Protein AF-A0AA95KTN7-F1 (afdb_monomer)

Sequence (158 aa):
MVSLTRTFHPIGFGAFYTECHKTIDKEINIVYDCGTITKDVNLKNYIENLYAKDSTIDILFISHFHADHINGIPYLKERCKIKKVIIPYIPEIDRLLFVYINKLNDFSQLIINTEEYFGKETEVIRIKPEQEDELNNSFQSDSVNHEKKYQYSKWYPY

Secondary structure (DSSP, 8-state):
--EEEEEE---SSEEEEEEEEE-SS-EEEEEEEEEE--TT--HHHHHHHHS-TTEEESEEE-----HHHHTTHHHHHHHEEE-EEEEE---HHHHHHHHHHTT-GGGHHHHH-HHHHH-TTSEEEEEPPPP--GGG--S-------------------

Solvent-accessible surface area (backbone atoms only — not comparable to full-atom values): 9504 Å² total; per-residue (Å²): 111,76,49,78,49,77,46,80,56,95,53,67,58,50,36,37,33,40,34,39,42,36,45,84,91,48,75,46,34,36,35,40,34,32,19,44,70,37,80,92,61,59,57,59,62,51,49,58,73,74,39,60,83,68,34,72,31,51,33,38,38,40,84,59,87,52,60,27,26,44,68,33,46,68,50,48,58,75,37,29,45,57,42,24,38,38,34,65,54,65,60,76,89,47,27,63,57,50,28,60,78,70,67,34,69,96,47,35,52,57,63,63,40,42,57,70,60,73,29,91,80,31,47,76,46,67,46,69,79,80,78,78,76,84,76,82,78,80,80,88,82,89,87,86,81,92,80,94,74,94,72,82,79,81,83,76,82,131

Structure (mmCIF, N/CA/C/O backbone):
data_AF-A0AA95KTN7-F1
#
_entry.id   AF-A0AA95KTN7-F1
#
loop_
_atom_site.group_PDB
_atom_site.id
_atom_site.type_symbol
_atom_site.label_atom_id
_atom_site.label_alt_id
_atom_site.label_comp_id
_atom_site.label_asym_id
_atom_site.label_entity_id
_atom_site.label_seq_id
_atom_site.pdbx_PDB_ins_code
_atom_site.Cartn_x
_atom_site.Cartn_y
_atom_site.Cartn_z
_atom_site.occupancy
_atom_site.B_iso_or_equiv
_atom_site.auth_seq_id
_atom_site.auth_comp_id
_atom_site.auth_asym_id
_atom_site.auth_atom_id
_atom_site.pdbx_PDB_model_num
ATOM 1 N N . MET A 1 1 ? -24.024 -4.804 15.990 1.00 76.38 1 MET A N 1
ATOM 2 C CA . MET A 1 1 ? -24.194 -5.123 14.556 1.00 76.38 1 MET A CA 1
ATOM 3 C C . MET A 1 1 ? -22.822 -5.442 13.993 1.00 76.38 1 MET A C 1
ATOM 5 O O . MET A 1 1 ? -21.873 -4.774 14.383 1.00 76.38 1 MET A O 1
ATOM 9 N N . VAL A 1 2 ? -22.712 -6.474 13.161 1.00 93.19 2 VAL A N 1
ATOM 10 C CA . VAL A 1 2 ? -21.474 -6.820 12.450 1.00 93.19 2 VAL A CA 1
ATOM 11 C C . VAL A 1 2 ? -21.702 -6.507 10.978 1.00 93.19 2 VAL A C 1
ATOM 13 O O . VAL A 1 2 ? -22.756 -6.854 10.450 1.00 93.19 2 VAL A O 1
ATOM 16 N N . SER A 1 3 ? -20.756 -5.833 10.334 1.00 96.38 3 SER A N 1
ATOM 17 C CA . SER A 1 3 ? -20.829 -5.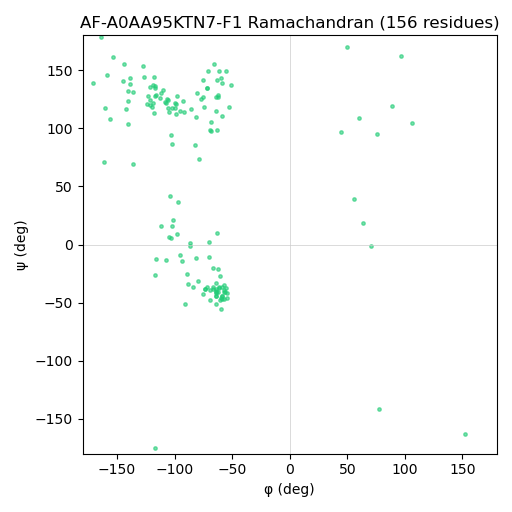507 8.912 1.00 96.38 3 SER A CA 1
ATOM 18 C C . SER A 1 3 ? -19.480 -5.699 8.238 1.00 96.38 3 SER A C 1
ATOM 20 O O . SER A 1 3 ? -18.438 -5.380 8.811 1.00 96.38 3 SER A O 1
ATOM 22 N N . LEU A 1 4 ? -19.527 -6.168 6.997 1.00 97.25 4 LEU A N 1
ATOM 23 C CA . LEU A 1 4 ? -18.398 -6.198 6.084 1.00 97.25 4 LEU A CA 1
ATOM 24 C C . LEU A 1 4 ? -18.762 -5.335 4.883 1.00 97.25 4 LEU A C 1
ATOM 26 O O . LEU A 1 4 ? -19.761 -5.598 4.214 1.00 97.25 4 LEU A O 1
ATOM 30 N N . THR A 1 5 ? -17.948 -4.320 4.618 1.00 97.81 5 THR A N 1
ATOM 31 C CA . THR A 1 5 ? -18.115 -3.443 3.459 1.00 97.81 5 THR A CA 1
ATOM 32 C C . THR A 1 5 ? -16.852 -3.501 2.626 1.00 97.81 5 THR A C 1
ATOM 34 O O . THR A 1 5 ? -15.791 -3.135 3.122 1.00 97.81 5 THR A O 1
ATOM 37 N N . ARG A 1 6 ? -16.968 -3.920 1.365 1.00 98.00 6 ARG A N 1
ATOM 38 C CA . ARG A 1 6 ? -15.890 -3.845 0.375 1.00 98.00 6 ARG A CA 1
ATOM 39 C C . ARG A 1 6 ? -16.251 -2.823 -0.695 1.00 98.00 6 ARG A C 1
ATOM 41 O O . ARG A 1 6 ? -17.341 -2.887 -1.258 1.00 98.00 6 ARG A O 1
ATOM 48 N N . THR A 1 7 ? -15.329 -1.918 -0.993 1.00 98.12 7 THR A N 1
ATOM 49 C CA . THR A 1 7 ? -15.476 -0.899 -2.033 1.00 98.12 7 THR A CA 1
ATOM 50 C C . THR A 1 7 ? -14.440 -1.125 -3.119 1.00 98.12 7 THR A C 1
ATOM 52 O O . THR A 1 7 ? -13.246 -1.218 -2.839 1.00 98.12 7 THR A O 1
ATOM 55 N N . PHE A 1 8 ? -14.909 -1.173 -4.363 1.00 97.69 8 PHE A N 1
ATOM 56 C CA . PHE A 1 8 ? -14.060 -1.179 -5.544 1.00 97.69 8 PHE A CA 1
ATOM 57 C C . PHE A 1 8 ? -13.940 0.251 -6.059 1.00 97.69 8 PHE A C 1
ATOM 59 O O . PHE A 1 8 ? -14.944 0.854 -6.441 1.00 97.69 8 PHE A O 1
ATOM 66 N N . HIS A 1 9 ? -12.740 0.826 -6.014 1.00 97.56 9 HIS A N 1
ATOM 67 C CA . HIS A 1 9 ? -12.552 2.220 -6.393 1.00 97.56 9 HIS A CA 1
ATOM 68 C C . HIS A 1 9 ? -12.463 2.357 -7.922 1.00 97.56 9 HIS A C 1
ATOM 70 O O . HIS A 1 9 ? -11.707 1.619 -8.554 1.00 97.56 9 HIS A O 1
ATOM 76 N N . PRO A 1 10 ? -13.220 3.280 -8.546 1.00 95.12 10 PRO A N 1
ATOM 77 C CA . PRO A 1 10 ? -13.290 3.413 -10.000 1.00 95.12 10 PRO A CA 1
ATOM 78 C C . PRO A 1 10 ? -12.068 4.162 -10.549 1.00 95.12 10 PRO A C 1
ATOM 80 O O . PRO A 1 10 ? -12.139 5.322 -10.941 1.00 95.12 10 PRO A O 1
ATOM 83 N N . ILE A 1 11 ? -10.929 3.479 -10.559 1.00 94.25 11 ILE A N 1
ATOM 84 C CA . ILE A 1 11 ? -9.616 4.007 -10.961 1.00 94.25 11 ILE A CA 1
ATOM 85 C C . ILE A 1 11 ? -9.164 3.518 -12.348 1.00 94.25 11 ILE A C 1
ATOM 87 O O . ILE A 1 11 ? -8.044 3.805 -12.760 1.00 94.25 11 ILE A O 1
ATOM 91 N N . GLY A 1 12 ? -10.021 2.803 -13.082 1.00 93.81 12 GLY A N 1
ATOM 92 C CA . GLY A 1 12 ? -9.725 2.263 -14.414 1.00 93.81 12 GLY A CA 1
ATOM 93 C C . GLY A 1 12 ? -8.845 1.006 -14.387 1.00 93.81 12 GLY A C 1
ATOM 94 O O . GLY A 1 12 ? -9.041 0.148 -13.535 1.00 93.81 12 GLY A O 1
ATOM 95 N N . PHE A 1 13 ? -7.919 0.877 -15.344 1.00 94.56 13 PHE A N 1
ATOM 96 C CA . PHE A 1 13 ? -6.970 -0.234 -15.456 1.00 94.56 13 PHE A CA 1
ATOM 97 C C . PHE A 1 13 ? -5.937 -0.211 -14.321 1.00 94.56 13 PHE A C 1
ATOM 99 O O . PHE A 1 13 ? -5.019 0.620 -14.306 1.00 94.56 13 PHE A O 1
ATOM 106 N N . GLY A 1 14 ? -6.130 -1.126 -13.379 1.00 95.56 14 GLY A N 1
ATOM 107 C CA . GLY A 1 14 ? -5.345 -1.304 -12.169 1.00 95.56 14 GLY A CA 1
ATOM 108 C C . GLY A 1 14 ? -6.203 -1.915 -11.067 1.00 95.56 14 GLY A C 1
ATOM 109 O O . GLY A 1 14 ? -7.295 -2.432 -11.325 1.00 95.56 14 GLY A O 1
ATOM 110 N N . ALA A 1 15 ? -5.732 -1.822 -9.828 1.00 97.19 15 ALA A N 1
ATOM 111 C CA . ALA A 1 15 ? -6.471 -2.305 -8.670 1.00 97.19 15 ALA A CA 1
ATOM 112 C C . ALA A 1 15 ? -6.344 -1.362 -7.475 1.00 97.19 15 ALA A C 1
ATOM 114 O O . ALA A 1 15 ? -5.257 -0.924 -7.095 1.00 97.19 15 ALA A O 1
ATOM 115 N N . PHE A 1 16 ? -7.493 -1.063 -6.872 1.00 98.06 16 PHE A N 1
ATOM 116 C CA . PHE A 1 16 ? -7.574 -0.370 -5.599 1.00 98.06 16 PHE A CA 1
ATOM 117 C C . PHE A 1 16 ? -8.907 -0.707 -4.936 1.00 98.06 16 PHE A C 1
ATOM 119 O O . PHE A 1 16 ? -9.976 -0.252 -5.361 1.00 98.06 16 PHE A O 1
ATOM 126 N N . TYR A 1 17 ? -8.841 -1.513 -3.880 1.00 97.44 17 TYR A N 1
ATOM 127 C CA . TYR A 1 17 ? -10.013 -1.921 -3.117 1.00 97.44 17 TYR A CA 1
ATOM 128 C C . TYR A 1 17 ? -9.821 -1.613 -1.639 1.00 97.44 17 TYR A C 1
ATOM 130 O O . TYR A 1 17 ? -8.726 -1.762 -1.096 1.00 97.44 17 TYR A O 1
ATOM 138 N N . THR A 1 18 ? -10.905 -1.230 -0.979 1.00 98.31 18 THR A N 1
ATOM 139 C CA . THR A 1 18 ? -10.942 -1.084 0.476 1.00 98.31 18 THR A CA 1
ATOM 140 C C . THR A 1 18 ? -11.949 -2.037 1.071 1.00 98.31 18 THR A C 1
ATOM 142 O O . THR A 1 18 ? -12.995 -2.307 0.483 1.00 98.31 18 THR A O 1
ATOM 145 N N . GLU A 1 19 ? -11.639 -2.559 2.246 1.00 98.31 19 GLU A N 1
ATOM 146 C CA . GLU A 1 19 ? -12.530 -3.420 2.999 1.00 98.31 19 GLU A CA 1
ATOM 147 C C . GLU A 1 19 ? -12.523 -3.028 4.473 1.00 98.31 19 GLU A C 1
ATOM 149 O O . GLU A 1 19 ? -11.470 -2.864 5.081 1.00 98.31 19 GLU A O 1
ATOM 154 N N . CYS A 1 20 ? -13.714 -2.875 5.041 1.00 97.69 20 CYS A N 1
ATOM 155 C CA . CYS A 1 20 ? -13.914 -2.556 6.444 1.00 97.69 20 CYS A CA 1
ATOM 156 C C . CYS A 1 20 ? -14.708 -3.683 7.102 1.00 97.69 20 CYS A C 1
ATOM 158 O O . CYS A 1 20 ? -15.850 -3.960 6.717 1.00 97.69 20 CYS A O 1
ATOM 160 N N . HIS A 1 21 ? -14.103 -4.339 8.092 1.00 97.12 21 HIS A N 1
ATOM 161 C CA . HIS A 1 21 ? -14.794 -5.276 8.978 1.00 97.12 21 HIS A CA 1
ATOM 162 C C . HIS A 1 21 ? -15.123 -4.544 10.264 1.00 97.12 21 HIS A C 1
ATOM 164 O O . HIS A 1 21 ? -14.227 -4.200 11.035 1.00 97.12 21 HIS A O 1
ATOM 170 N N . LYS A 1 22 ? -16.408 -4.320 10.515 1.00 96.81 22 LYS A N 1
ATOM 171 C CA . LYS A 1 22 ? -16.871 -3.576 11.681 1.00 96.81 22 LYS A CA 1
ATOM 172 C C . LYS A 1 22 ? -17.709 -4.464 12.581 1.00 96.81 22 LYS A C 1
ATOM 174 O O . LYS A 1 22 ? -18.676 -5.092 12.154 1.00 96.81 22 LYS A O 1
ATOM 179 N N . THR A 1 23 ? -17.331 -4.492 13.845 1.00 94.94 23 THR A N 1
ATOM 180 C CA . THR A 1 23 ? -18.075 -5.086 14.956 1.00 94.94 23 THR A CA 1
ATOM 181 C C . THR A 1 23 ? -18.443 -3.976 15.944 1.00 94.94 23 THR A C 1
ATOM 183 O O . THR A 1 23 ? -18.212 -2.799 15.671 1.00 94.94 23 THR A O 1
ATOM 186 N N . ILE A 1 24 ? -19.034 -4.329 17.086 1.00 93.19 24 ILE A N 1
ATOM 187 C CA . ILE A 1 24 ? -19.370 -3.346 18.129 1.00 93.19 24 ILE A CA 1
ATOM 188 C C . ILE A 1 24 ? -18.095 -2.748 18.744 1.00 93.19 24 ILE A C 1
ATOM 190 O O . ILE A 1 24 ? -18.045 -1.545 18.978 1.00 93.19 24 ILE A O 1
ATOM 194 N N . ASP A 1 25 ? -17.059 -3.568 18.925 1.00 93.94 25 ASP A N 1
ATOM 195 C CA . ASP A 1 25 ? -15.864 -3.196 19.694 1.00 93.94 25 ASP A CA 1
ATOM 196 C C . ASP A 1 25 ? -14.629 -2.944 18.821 1.00 93.94 25 ASP A C 1
ATOM 198 O O . ASP A 1 25 ? -13.611 -2.438 19.293 1.00 93.94 25 ASP A O 1
ATOM 202 N N . LYS A 1 26 ? -14.683 -3.341 17.546 1.00 94.31 26 LYS A N 1
ATOM 203 C CA . LYS A 1 26 ? -13.516 -3.351 16.665 1.00 94.31 26 LYS A CA 1
ATOM 204 C C . LYS A 1 26 ? -13.876 -3.008 15.232 1.00 94.31 26 LYS A C 1
ATOM 206 O O . LYS A 1 26 ? -14.871 -3.498 14.699 1.00 94.31 26 LYS A O 1
ATOM 211 N N . GLU A 1 27 ? -12.994 -2.245 14.609 1.00 96.06 27 GLU A N 1
ATOM 212 C CA . GLU A 1 27 ? -12.969 -1.975 13.179 1.00 96.06 27 GLU A CA 1
ATOM 213 C C . GLU A 1 27 ? -11.611 -2.430 12.628 1.00 96.06 27 GLU A C 1
ATOM 215 O O . GLU A 1 27 ? -10.587 -2.219 13.280 1.00 96.06 27 GLU A O 1
ATOM 220 N N . ILE A 1 28 ? -11.611 -3.112 11.483 1.00 97.62 28 ILE A N 1
ATOM 221 C CA . ILE A 1 28 ? -10.399 -3.519 10.763 1.00 97.62 28 ILE A CA 1
ATOM 222 C C . ILE A 1 28 ? -10.500 -2.964 9.350 1.00 97.62 28 ILE A C 1
ATOM 224 O O . ILE A 1 28 ? -11.438 -3.303 8.628 1.00 97.62 28 ILE A O 1
ATOM 228 N N . ASN A 1 29 ? -9.528 -2.143 8.969 1.00 98.25 29 ASN A N 1
ATOM 229 C CA . ASN A 1 29 ? -9.455 -1.512 7.659 1.00 98.25 29 ASN A CA 1
ATOM 230 C C . ASN A 1 29 ? -8.354 -2.154 6.813 1.00 98.25 29 ASN A C 1
ATOM 232 O O . ASN A 1 29 ? -7.179 -2.166 7.188 1.00 98.25 29 ASN A O 1
ATOM 236 N N . ILE A 1 30 ? -8.747 -2.685 5.661 1.00 98.69 30 ILE A N 1
ATOM 237 C CA . ILE A 1 30 ? -7.891 -3.420 4.735 1.00 98.69 30 ILE A CA 1
ATOM 238 C C . ILE A 1 30 ? -7.860 -2.679 3.400 1.00 98.69 30 ILE A C 1
ATOM 240 O O . ILE A 1 30 ? -8.892 -2.225 2.904 1.00 98.69 30 ILE A O 1
ATOM 244 N N . VAL A 1 31 ? -6.673 -2.580 2.811 1.00 98.75 31 VAL A N 1
ATOM 245 C CA . VAL A 1 31 ? -6.457 -2.096 1.447 1.00 98.75 31 VAL A CA 1
ATOM 246 C C . VAL A 1 31 ? -5.870 -3.224 0.615 1.00 98.75 31 VAL A C 1
ATOM 248 O O . VAL A 1 31 ? -4.943 -3.895 1.060 1.00 98.75 31 VAL A O 1
ATOM 251 N N . TYR A 1 32 ? -6.392 -3.415 -0.591 1.00 98.69 32 TYR A N 1
ATOM 252 C CA . TYR A 1 32 ? -5.877 -4.364 -1.573 1.00 98.69 32 TYR A CA 1
ATOM 253 C C . TYR A 1 32 ? -5.423 -3.604 -2.808 1.00 98.69 32 TYR A C 1
ATOM 255 O O . TYR A 1 32 ? -6.264 -3.034 -3.512 1.00 98.69 32 TYR A O 1
ATOM 263 N N . ASP A 1 33 ? -4.113 -3.627 -3.051 1.00 98.38 33 ASP A N 1
ATOM 264 C CA . ASP A 1 33 ? -3.431 -2.816 -4.054 1.00 98.38 33 ASP A CA 1
ATOM 265 C C . ASP A 1 33 ? -3.802 -1.323 -3.962 1.00 98.38 33 ASP A C 1
ATOM 267 O O . ASP A 1 33 ? -4.665 -0.881 -3.198 1.00 98.38 33 ASP A O 1
ATOM 271 N N . CYS A 1 34 ? -3.082 -0.486 -4.692 1.00 97.12 34 CYS A N 1
ATOM 272 C CA . CYS A 1 34 ? -3.417 0.922 -4.797 1.00 97.12 34 CYS A CA 1
ATOM 273 C C . CYS A 1 34 ? -2.726 1.495 -6.018 1.00 97.12 34 CYS A C 1
ATOM 275 O O . CYS A 1 34 ? -1.749 2.227 -5.889 1.00 97.12 34 CYS A O 1
ATOM 277 N N . GLY A 1 35 ? -3.173 1.127 -7.211 1.00 96.81 35 GLY A N 1
ATOM 278 C CA . GLY A 1 35 ? -2.539 1.632 -8.414 1.00 96.81 35 GLY A CA 1
ATOM 279 C C . GLY A 1 35 ? -3.440 1.681 -9.625 1.00 96.81 35 GLY A C 1
ATOM 280 O O . GLY A 1 35 ? -4.488 1.051 -9.670 1.00 96.81 35 GLY A O 1
ATOM 281 N N . THR A 1 36 ? -3.020 2.469 -10.608 1.00 97.56 36 THR A N 1
ATOM 282 C CA . THR A 1 36 ? -3.646 2.537 -11.932 1.00 97.56 36 THR A CA 1
ATOM 283 C C . THR A 1 36 ? -2.670 3.088 -12.958 1.00 97.56 36 THR A C 1
ATOM 285 O O . THR A 1 36 ? -1.875 3.974 -12.648 1.00 97.56 36 THR A O 1
ATOM 288 N N . ILE A 1 37 ? -2.744 2.609 -14.196 1.00 96.06 37 ILE A N 1
ATOM 289 C CA . ILE A 1 37 ? -2.072 3.235 -15.355 1.00 96.06 37 ILE A CA 1
ATOM 290 C C . ILE A 1 37 ? -3.051 4.019 -16.236 1.00 96.06 37 ILE A C 1
ATOM 292 O O . ILE A 1 37 ? -2.682 4.518 -17.302 1.00 96.06 37 ILE A O 1
ATOM 296 N N . THR A 1 38 ? -4.306 4.131 -15.805 1.00 95.62 38 THR A N 1
ATOM 297 C CA . THR A 1 38 ? -5.321 4.907 -16.516 1.00 95.62 38 THR A CA 1
ATOM 298 C 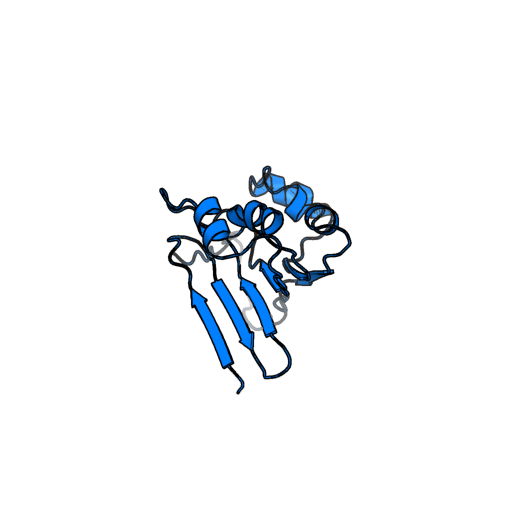C . THR A 1 38 ? -4.930 6.371 -16.526 1.00 95.62 38 THR A C 1
ATOM 300 O O . THR A 1 38 ? -4.672 6.974 -15.483 1.00 95.62 38 THR A O 1
ATOM 303 N N . LYS A 1 39 ? -4.897 6.949 -17.727 1.00 89.81 39 LYS A N 1
ATOM 304 C CA . LYS A 1 39 ? -4.639 8.377 -17.906 1.00 89.81 39 LYS A CA 1
ATOM 305 C C . LYS A 1 39 ? -5.739 9.189 -17.215 1.00 89.81 39 LYS A C 1
ATOM 307 O O . LYS A 1 39 ? -6.869 8.732 -17.091 1.00 89.81 39 LYS A O 1
ATOM 312 N N . ASP A 1 40 ? -5.376 10.376 -16.744 1.00 91.12 40 ASP A N 1
ATOM 313 C CA . ASP A 1 40 ? -6.268 11.351 -16.097 1.00 91.12 40 ASP A CA 1
ATOM 314 C C . ASP A 1 40 ? -6.788 10.984 -14.692 1.00 91.12 40 ASP A C 1
ATOM 316 O O . ASP A 1 40 ? -7.439 11.806 -14.044 1.00 91.12 40 ASP A O 1
ATOM 320 N N . VAL A 1 41 ? -6.437 9.813 -14.145 1.00 93.19 41 VAL A N 1
ATOM 321 C CA . VAL A 1 41 ? -6.703 9.504 -12.733 1.00 93.19 41 VAL A CA 1
ATOM 322 C C . VAL A 1 41 ? -5.630 10.140 -11.849 1.00 93.19 41 VAL A C 1
ATOM 324 O O . VAL A 1 41 ? -4.484 9.697 -11.802 1.00 93.19 41 VAL A O 1
ATOM 327 N N . ASN A 1 42 ? -6.006 11.173 -11.091 1.00 95.44 42 ASN A N 1
ATOM 328 C CA . ASN A 1 42 ? -5.137 11.746 -10.062 1.00 95.44 42 ASN A CA 1
ATOM 329 C C . ASN A 1 42 ? -5.223 10.914 -8.774 1.00 95.44 42 ASN A C 1
ATOM 331 O O . ASN A 1 42 ? -6.008 11.212 -7.870 1.00 95.44 42 ASN A O 1
ATOM 335 N N . LEU A 1 43 ? -4.410 9.859 -8.709 1.00 95.88 43 LEU A N 1
ATOM 336 C CA . LEU A 1 43 ? -4.423 8.899 -7.607 1.00 95.88 43 LEU A CA 1
ATOM 337 C C . LEU A 1 43 ? -4.085 9.542 -6.253 1.00 95.88 43 LEU A C 1
ATOM 339 O O . LEU A 1 43 ? -4.711 9.206 -5.250 1.00 95.88 43 LEU A O 1
ATOM 343 N N . LYS A 1 44 ? -3.170 10.521 -6.227 1.00 96.81 44 LYS A N 1
ATOM 344 C CA . LYS A 1 44 ? -2.836 11.275 -5.010 1.00 96.81 44 LYS A CA 1
ATOM 345 C C . LYS A 1 44 ? -4.064 11.991 -4.445 1.00 96.81 44 LYS A C 1
ATOM 347 O O . LYS A 1 44 ? -4.436 11.749 -3.301 1.00 96.81 44 LYS A O 1
ATOM 352 N N . ASN A 1 45 ? -4.725 12.813 -5.261 1.00 97.31 45 ASN A N 1
ATOM 353 C CA . ASN A 1 45 ? -5.931 13.531 -4.842 1.00 97.31 45 ASN A CA 1
ATOM 354 C C . ASN A 1 45 ? -7.053 12.558 -4.447 1.00 97.31 45 ASN A C 1
ATOM 356 O O . ASN A 1 45 ? -7.788 12.798 -3.494 1.00 97.31 45 ASN A O 1
ATOM 360 N N . TYR A 1 46 ? -7.185 11.437 -5.160 1.00 97.00 46 TYR A N 1
ATOM 361 C CA . TYR A 1 46 ? -8.171 10.415 -4.823 1.00 97.00 46 TYR A CA 1
ATOM 362 C C . TYR A 1 46 ? -7.935 9.836 -3.415 1.00 97.00 46 TYR A C 1
ATOM 364 O O . TYR A 1 46 ? -8.859 9.795 -2.604 1.00 97.00 46 TYR A O 1
ATOM 372 N N . ILE A 1 47 ? -6.694 9.458 -3.091 1.00 97.81 47 ILE A N 1
ATOM 373 C CA . ILE A 1 47 ? -6.303 8.927 -1.774 1.00 97.81 47 ILE A CA 1
ATOM 374 C C . ILE A 1 47 ? -6.475 9.976 -0.667 1.00 97.81 47 ILE A C 1
ATOM 376 O O . ILE A 1 47 ? -6.968 9.653 0.414 1.00 97.81 47 ILE A O 1
ATOM 380 N N . GLU A 1 48 ? -6.105 11.231 -0.926 1.00 97.25 48 GLU A N 1
ATOM 381 C CA . GLU A 1 48 ? -6.248 12.330 0.038 1.00 97.25 48 GLU A CA 1
ATOM 382 C C . GLU A 1 48 ? -7.712 12.630 0.388 1.00 97.25 48 GLU A C 1
ATOM 384 O O . GLU A 1 48 ? -7.994 12.993 1.533 1.00 97.25 48 GLU A O 1
ATOM 389 N N . ASN A 1 49 ? -8.629 12.449 -0.569 1.00 96.69 49 ASN A N 1
ATOM 390 C CA . ASN A 1 49 ? -10.071 12.583 -0.351 1.00 96.69 49 ASN A CA 1
ATOM 391 C C . ASN A 1 49 ? -10.688 11.343 0.312 1.00 96.69 49 ASN A C 1
ATOM 393 O O . ASN A 1 49 ? -11.661 11.471 1.053 1.00 96.69 49 ASN A O 1
ATOM 397 N N . LEU A 1 50 ? -10.137 10.153 0.056 1.00 96.88 50 LEU A N 1
ATOM 398 C CA . LEU A 1 50 ? -10.625 8.900 0.633 1.00 96.88 50 LEU A CA 1
ATOM 399 C C . LEU A 1 50 ? -10.265 8.760 2.119 1.00 96.88 50 LEU A C 1
ATOM 401 O O . LEU A 1 50 ? -11.074 8.272 2.904 1.00 96.88 50 LEU A O 1
ATOM 405 N N . TYR A 1 51 ? -9.065 9.192 2.509 1.00 97.50 51 TYR A N 1
ATOM 406 C CA . TYR A 1 51 ? -8.563 9.054 3.874 1.00 97.50 51 TYR A CA 1
ATOM 407 C C . TYR A 1 51 ? -8.322 10.407 4.525 1.00 97.50 51 TYR A C 1
ATOM 409 O O . TYR A 1 51 ? -7.678 11.285 3.951 1.00 97.50 51 TYR A O 1
ATOM 417 N N . ALA A 1 52 ? -8.732 10.558 5.784 1.00 97.19 52 ALA A N 1
ATOM 418 C CA . ALA A 1 52 ? -8.234 11.641 6.625 1.00 97.19 52 ALA A CA 1
ATOM 419 C C . ALA A 1 52 ? -6.728 11.455 6.891 1.00 97.19 52 ALA A C 1
ATOM 421 O O . ALA A 1 52 ? -6.214 10.334 6.844 1.00 97.19 52 ALA A O 1
ATOM 422 N N . LYS A 1 53 ? -6.013 12.546 7.182 1.00 97.00 53 LYS A N 1
ATOM 423 C CA . LYS A 1 53 ? -4.590 12.468 7.537 1.00 97.00 53 LYS A CA 1
ATOM 424 C C . LYS A 1 53 ? -4.408 11.574 8.766 1.00 97.00 53 LYS A C 1
ATOM 426 O O . LYS A 1 53 ? -5.212 11.652 9.691 1.00 97.00 53 LYS A O 1
ATOM 431 N N . ASP A 1 54 ? -3.369 10.742 8.751 1.00 96.19 54 ASP A N 1
ATOM 432 C CA . ASP A 1 54 ? -3.031 9.804 9.827 1.00 96.19 54 ASP A CA 1
ATOM 433 C C . ASP A 1 54 ? -4.098 8.719 10.080 1.00 96.19 54 ASP A C 1
ATOM 435 O O . ASP A 1 54 ? -4.077 8.054 11.122 1.00 96.19 54 ASP A O 1
ATOM 439 N N . SER A 1 55 ? -5.002 8.491 9.115 1.00 97.50 55 SER A N 1
ATOM 440 C CA . SER A 1 55 ? -5.905 7.333 9.132 1.00 97.50 55 SER A CA 1
ATOM 441 C C . SER A 1 55 ? -5.113 6.036 9.249 1.00 97.50 55 SER A C 1
ATOM 443 O O . SER A 1 55 ? -3.985 5.929 8.771 1.00 97.50 55 SER A O 1
ATOM 445 N N . THR A 1 56 ? -5.708 5.030 9.881 1.00 98.12 56 THR A N 1
ATOM 446 C CA . THR A 1 56 ? -5.064 3.731 10.072 1.00 98.12 56 THR A CA 1
ATOM 447 C C . THR A 1 56 ? -5.533 2.733 9.022 1.00 98.12 56 THR A C 1
ATOM 449 O O . THR A 1 56 ? -6.730 2.501 8.875 1.00 98.12 56 THR A O 1
ATOM 452 N N . ILE A 1 57 ? -4.572 2.107 8.349 1.00 98.69 57 ILE A N 1
ATOM 453 C CA . ILE A 1 57 ? -4.762 0.905 7.541 1.00 98.69 57 ILE A CA 1
ATOM 454 C C . ILE A 1 57 ? -4.189 -0.251 8.354 1.00 98.69 57 ILE A C 1
ATOM 456 O O . ILE A 1 57 ? -2.987 -0.301 8.628 1.00 98.69 57 ILE A O 1
ATOM 460 N N . ASP A 1 58 ? -5.048 -1.171 8.782 1.00 98.75 58 ASP A N 1
ATOM 461 C CA . ASP A 1 58 ? -4.614 -2.317 9.574 1.00 98.75 58 ASP A CA 1
ATOM 462 C C . ASP A 1 58 ? -3.842 -3.317 8.717 1.00 98.75 58 ASP A C 1
ATOM 464 O O . ASP A 1 58 ? -2.868 -3.889 9.201 1.00 98.75 58 ASP A O 1
ATOM 468 N N . ILE A 1 59 ? -4.247 -3.506 7.456 1.00 98.81 59 ILE A N 1
ATOM 469 C CA . ILE A 1 59 ? -3.589 -4.414 6.511 1.00 98.81 59 ILE A CA 1
ATOM 470 C C . ILE A 1 59 ? -3.560 -3.787 5.114 1.00 98.81 59 ILE A C 1
ATOM 472 O O . ILE A 1 59 ? -4.605 -3.479 4.551 1.00 98.81 59 ILE A O 1
ATOM 476 N N . LEU A 1 60 ? -2.371 -3.651 4.532 1.00 98.81 60 LEU A N 1
ATOM 477 C CA . LEU A 1 60 ? -2.173 -3.426 3.103 1.00 98.81 60 LEU A CA 1
ATOM 478 C C . LEU A 1 60 ? -1.751 -4.748 2.456 1.00 98.81 60 LEU A C 1
ATOM 480 O O . LEU A 1 60 ? -0.699 -5.294 2.780 1.00 98.81 60 LEU A O 1
ATOM 484 N N . PHE A 1 61 ? -2.560 -5.260 1.540 1.00 98.56 61 PHE A N 1
ATOM 485 C CA . PHE A 1 61 ? -2.244 -6.422 0.722 1.00 98.56 61 PHE A CA 1
ATOM 486 C C . PHE A 1 61 ? -1.770 -5.959 -0.657 1.00 98.56 61 PHE A C 1
ATOM 488 O O . PHE A 1 61 ? -2.505 -5.264 -1.354 1.00 98.56 61 PHE A O 1
ATOM 495 N N . ILE A 1 62 ? -0.558 -6.350 -1.044 1.00 98.44 62 ILE A N 1
ATOM 496 C CA . ILE A 1 62 ? 0.010 -6.109 -2.374 1.00 98.44 62 ILE A CA 1
ATOM 497 C C . ILE A 1 62 ? -0.020 -7.441 -3.113 1.00 98.44 62 ILE A C 1
ATOM 499 O O . ILE A 1 62 ? 0.612 -8.401 -2.676 1.00 98.44 62 ILE A O 1
ATOM 503 N N . SER A 1 63 ? -0.760 -7.519 -4.213 1.00 96.81 63 SER A N 1
ATOM 504 C CA . SER A 1 63 ? -0.911 -8.764 -4.968 1.00 96.81 63 SER A CA 1
ATOM 505 C C . SER A 1 63 ? 0.335 -9.085 -5.796 1.00 96.81 63 SER A C 1
ATOM 507 O O . SER A 1 63 ? 0.783 -10.229 -5.826 1.00 96.81 63 SER A O 1
ATOM 509 N N . HIS A 1 64 ? 0.913 -8.071 -6.443 1.00 95.50 64 HIS A N 1
ATOM 510 C CA . HIS A 1 64 ? 2.138 -8.143 -7.237 1.00 95.50 64 HIS A CA 1
ATOM 511 C C . HIS A 1 64 ? 2.701 -6.736 -7.501 1.00 95.50 64 HIS A C 1
ATOM 513 O O . HIS A 1 64 ? 2.140 -5.735 -7.067 1.00 95.50 64 HIS A O 1
ATOM 519 N N . PHE A 1 65 ? 3.842 -6.654 -8.189 1.00 97.00 65 PHE A N 1
ATOM 520 C CA . PHE A 1 65 ? 4.629 -5.421 -8.318 1.00 97.00 65 PHE A CA 1
ATOM 521 C C . PHE A 1 65 ? 4.462 -4.677 -9.651 1.00 97.00 65 PHE A C 1
ATOM 523 O O . PHE A 1 65 ? 5.335 -3.894 -10.025 1.00 97.00 65 PHE A O 1
ATOM 530 N N . HIS A 1 66 ? 3.380 -4.903 -10.398 1.00 96.06 66 HIS A N 1
ATOM 531 C CA . HIS A 1 66 ? 3.126 -4.083 -11.582 1.00 96.06 66 HIS A CA 1
ATOM 532 C C . HIS A 1 66 ? 2.720 -2.659 -11.187 1.00 96.06 66 HIS A C 1
ATOM 534 O O . HIS A 1 66 ? 2.123 -2.423 -10.134 1.00 96.06 66 HIS A O 1
ATOM 540 N N . ALA A 1 67 ? 3.069 -1.689 -12.034 1.00 94.75 67 ALA A N 1
ATOM 541 C CA . ALA A 1 67 ? 2.888 -0.270 -11.741 1.00 94.75 67 ALA A CA 1
ATOM 542 C C . ALA A 1 67 ? 1.418 0.100 -11.473 1.00 94.75 67 ALA A C 1
ATOM 544 O O . ALA A 1 67 ? 1.143 0.898 -10.581 1.00 94.75 67 ALA A O 1
ATOM 545 N N . ASP A 1 68 ? 0.480 -0.525 -12.181 1.00 95.69 68 ASP A N 1
ATOM 546 C CA . ASP A 1 68 ? -0.969 -0.390 -12.014 1.00 95.69 68 ASP A CA 1
ATOM 547 C C . ASP A 1 68 ? -1.520 -1.023 -10.726 1.00 95.69 68 ASP A C 1
ATOM 549 O O . ASP A 1 68 ? -2.715 -0.942 -10.474 1.00 95.69 68 ASP A O 1
ATOM 553 N N . HIS A 1 69 ? -0.666 -1.586 -9.870 1.00 97.19 69 HIS A N 1
ATOM 554 C CA . HIS A 1 69 ? -1.036 -2.088 -8.543 1.00 97.19 69 HIS A CA 1
ATOM 555 C C . HIS A 1 69 ? -0.326 -1.347 -7.404 1.00 97.19 69 HIS A C 1
ATOM 557 O O . HIS A 1 69 ? -0.859 -1.268 -6.298 1.00 97.19 69 HIS A O 1
ATOM 563 N N . ILE A 1 70 ? 0.859 -0.774 -7.652 1.00 97.94 70 ILE A N 1
ATOM 564 C CA . ILE A 1 70 ? 1.718 -0.235 -6.582 1.00 97.94 70 ILE A CA 1
ATOM 565 C C . ILE A 1 70 ? 1.953 1.276 -6.639 1.00 97.94 70 ILE A C 1
ATOM 567 O O . ILE A 1 70 ? 2.469 1.844 -5.675 1.00 97.94 70 ILE A O 1
ATOM 571 N N . ASN A 1 71 ? 1.606 1.957 -7.735 1.00 97.50 71 ASN A N 1
ATOM 572 C CA . ASN A 1 71 ? 2.013 3.354 -7.926 1.00 97.50 71 ASN A CA 1
ATOM 573 C C . ASN A 1 71 ? 1.325 4.382 -7.009 1.00 97.50 71 ASN A C 1
ATOM 575 O O . ASN A 1 71 ? 1.800 5.511 -6.909 1.00 97.50 71 ASN A O 1
ATOM 579 N N . GLY A 1 72 ? 0.275 4.002 -6.283 1.00 97.88 72 GLY A N 1
ATOM 580 C CA . GLY A 1 72 ? -0.353 4.800 -5.227 1.00 97.88 72 GLY A CA 1
ATOM 581 C C . GLY A 1 72 ? 0.134 4.499 -3.814 1.00 97.88 72 GLY A C 1
ATOM 582 O O . GLY A 1 72 ? -0.163 5.270 -2.900 1.00 97.88 72 GLY A O 1
ATOM 583 N N . ILE A 1 73 ? 0.931 3.443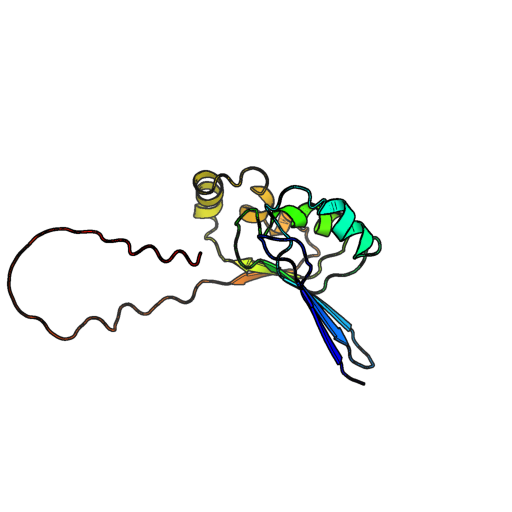 -3.613 1.00 98.38 73 ILE A N 1
ATOM 584 C CA . ILE A 1 73 ? 1.507 3.103 -2.301 1.00 98.38 73 ILE A CA 1
ATOM 585 C C . ILE A 1 73 ? 2.295 4.272 -1.686 1.00 98.38 73 ILE A C 1
ATOM 587 O O . ILE A 1 73 ? 2.111 4.513 -0.490 1.00 98.38 73 ILE A O 1
ATOM 591 N N . PRO A 1 74 ? 3.110 5.050 -2.436 1.00 98.25 74 PRO A N 1
ATOM 592 C CA . PRO A 1 74 ? 3.786 6.216 -1.869 1.00 98.25 74 PRO A CA 1
ATOM 593 C C . PRO A 1 74 ? 2.814 7.225 -1.241 1.00 98.25 74 PRO A C 1
ATOM 595 O O . PRO A 1 74 ? 3.072 7.725 -0.148 1.00 98.25 74 PRO A O 1
ATOM 598 N N . TYR A 1 75 ? 1.670 7.474 -1.887 1.00 98.25 75 TYR A N 1
ATOM 599 C CA . TYR A 1 75 ? 0.652 8.405 -1.394 1.00 98.25 75 TYR A CA 1
ATOM 600 C C . TYR A 1 75 ? -0.130 7.826 -0.211 1.00 98.25 75 TYR A C 1
ATOM 602 O O . TYR A 1 75 ? -0.411 8.545 0.744 1.00 98.25 75 TYR A O 1
ATOM 610 N N . LEU A 1 76 ? -0.442 6.523 -0.229 1.00 97.88 76 LEU A N 1
ATOM 611 C CA . LEU A 1 76 ? -1.037 5.850 0.930 1.00 97.88 76 LEU A CA 1
ATOM 612 C C . LEU A 1 76 ? -0.124 5.931 2.149 1.00 97.88 76 LEU A C 1
ATOM 614 O O . LEU A 1 76 ? -0.594 6.267 3.232 1.00 97.88 76 LEU A O 1
ATOM 618 N N . LYS A 1 77 ? 1.171 5.657 1.970 1.00 97.69 77 LYS A N 1
ATOM 619 C CA . LYS A 1 77 ? 2.168 5.714 3.039 1.00 97.69 77 LYS A CA 1
ATOM 620 C C . LYS A 1 77 ? 2.339 7.139 3.582 1.00 97.69 77 LYS A C 1
ATOM 622 O O . LYS A 1 77 ? 2.507 7.316 4.781 1.00 97.69 77 LYS A O 1
ATOM 627 N N . GLU A 1 78 ? 2.294 8.155 2.720 1.00 97.44 78 GLU A N 1
ATOM 628 C CA . GLU A 1 78 ? 2.330 9.563 3.143 1.00 97.44 78 GLU A CA 1
ATOM 629 C C . GLU A 1 78 ? 1.068 9.952 3.935 1.00 97.44 78 GLU A C 1
ATOM 631 O O . GLU A 1 78 ? 1.135 10.738 4.882 1.00 97.44 78 GLU A O 1
ATOM 636 N N . ARG A 1 79 ? -0.093 9.407 3.552 1.00 98.12 79 ARG A N 1
ATOM 637 C CA . ARG A 1 79 ? -1.395 9.804 4.099 1.00 98.12 79 ARG A CA 1
ATOM 638 C C . ARG A 1 79 ? -1.809 9.039 5.357 1.00 98.12 79 ARG A C 1
ATOM 640 O O . ARG A 1 79 ? -2.495 9.619 6.202 1.00 98.12 79 ARG A O 1
ATOM 647 N N . CYS A 1 80 ? -1.438 7.765 5.460 1.00 98.38 80 CYS A N 1
ATOM 648 C CA . CYS A 1 80 ? -1.975 6.807 6.424 1.00 98.38 80 CYS A CA 1
ATOM 649 C C . CYS A 1 80 ? -0.873 6.097 7.219 1.00 98.38 80 CYS A C 1
ATOM 651 O O . CYS A 1 80 ? 0.229 5.863 6.730 1.00 98.38 80 CYS A O 1
ATOM 653 N N . LYS A 1 81 ? -1.219 5.649 8.427 1.00 98.19 81 LYS A N 1
ATOM 654 C CA . LYS A 1 81 ? -0.414 4.709 9.212 1.00 98.19 81 LYS A CA 1
ATOM 655 C C . LYS A 1 81 ? -0.768 3.288 8.798 1.00 98.19 81 LYS A C 1
ATOM 657 O O . LYS A 1 81 ? 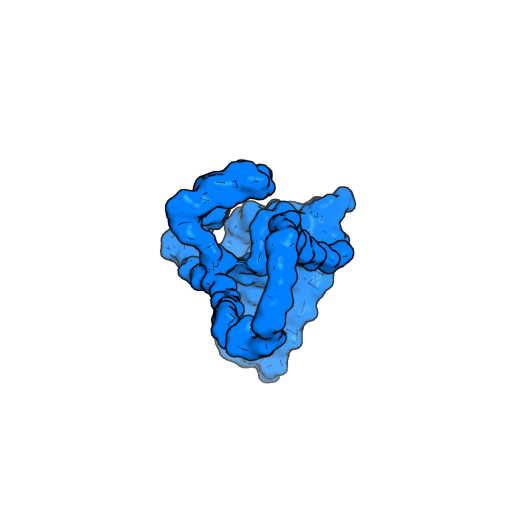-1.904 2.858 8.994 1.00 98.19 81 LYS A O 1
ATOM 662 N N . ILE A 1 82 ? 0.194 2.567 8.239 1.00 98.62 82 ILE A N 1
ATOM 663 C CA . ILE A 1 82 ? 0.018 1.182 7.794 1.00 98.62 82 ILE A CA 1
ATOM 664 C C . ILE A 1 82 ? 0.606 0.271 8.868 1.00 98.62 82 ILE A C 1
ATOM 666 O O . ILE A 1 82 ? 1.793 0.352 9.152 1.00 98.62 82 ILE A O 1
ATOM 670 N N . LYS A 1 83 ? -0.215 -0.577 9.494 1.00 98.69 83 LYS A N 1
ATOM 671 C CA . LYS A 1 83 ? 0.255 -1.468 10.572 1.00 98.69 83 LYS A CA 1
ATOM 672 C C . LYS A 1 83 ? 0.878 -2.753 10.050 1.00 98.69 83 LYS A C 1
ATOM 674 O O . LYS A 1 83 ? 1.819 -3.268 10.645 1.00 98.69 83 LYS A O 1
ATOM 679 N N . LYS A 1 84 ? 0.322 -3.296 8.968 1.00 98.81 84 LYS A N 1
ATOM 680 C CA . LYS A 1 84 ? 0.738 -4.570 8.387 1.00 98.81 84 LYS A CA 1
ATOM 681 C C . LYS A 1 84 ? 0.756 -4.485 6.876 1.00 98.81 84 LYS A C 1
ATOM 683 O O . LYS A 1 84 ? -0.186 -3.967 6.281 1.00 98.81 84 LYS A O 1
ATOM 688 N N . VAL A 1 85 ? 1.788 -5.051 6.268 1.00 98.81 85 VAL A N 1
ATOM 689 C CA . VAL A 1 85 ? 1.902 -5.221 4.822 1.00 98.81 85 VAL A CA 1
ATOM 690 C C . VAL A 1 85 ? 2.055 -6.700 4.517 1.00 98.81 85 VAL A C 1
ATOM 692 O O . VAL A 1 85 ? 2.957 -7.359 5.030 1.00 98.81 85 VAL A O 1
ATOM 695 N N . ILE A 1 86 ? 1.174 -7.219 3.672 1.00 98.62 86 ILE A N 1
ATOM 696 C CA . ILE A 1 86 ? 1.266 -8.562 3.108 1.00 98.62 86 ILE A CA 1
ATOM 697 C C . ILE A 1 86 ? 1.705 -8.406 1.653 1.00 98.62 86 ILE A C 1
ATOM 699 O O . ILE A 1 86 ? 1.076 -7.666 0.900 1.00 98.62 86 ILE A O 1
ATOM 703 N N . ILE A 1 87 ? 2.800 -9.059 1.271 1.00 98.00 87 ILE A N 1
ATOM 704 C CA . ILE A 1 87 ? 3.481 -8.824 -0.010 1.00 98.00 87 ILE A CA 1
ATOM 705 C C . ILE A 1 87 ? 4.049 -10.130 -0.589 1.00 98.00 87 ILE A C 1
ATOM 707 O O . ILE A 1 87 ? 4.353 -11.045 0.183 1.00 98.00 87 ILE A O 1
ATOM 711 N N . PRO A 1 88 ? 4.250 -10.260 -1.913 1.00 97.00 88 PRO A N 1
ATOM 712 C CA . PRO A 1 88 ? 4.868 -11.455 -2.471 1.00 97.00 88 PRO A CA 1
ATOM 713 C C . PRO A 1 88 ? 6.307 -11.632 -1.978 1.00 97.00 88 PRO A C 1
ATOM 715 O O . PRO A 1 88 ? 7.072 -10.673 -1.818 1.00 97.00 88 PRO A O 1
ATOM 718 N N . TYR A 1 89 ? 6.687 -12.881 -1.722 1.00 96.69 89 TYR A N 1
ATOM 719 C CA . TYR A 1 89 ? 8.049 -13.242 -1.364 1.00 96.69 89 TYR A CA 1
ATOM 720 C C . TYR A 1 89 ? 8.942 -13.245 -2.605 1.00 96.69 89 TYR A C 1
ATOM 722 O O . TYR A 1 89 ? 8.688 -13.964 -3.568 1.00 96.69 89 TYR A O 1
ATOM 730 N N . ILE A 1 90 ? 10.034 -12.489 -2.527 1.00 96.06 90 ILE A N 1
ATOM 731 C CA . ILE A 1 90 ? 11.163 -12.558 -3.454 1.00 96.06 90 ILE A CA 1
ATOM 732 C C . ILE A 1 90 ? 12.408 -12.837 -2.601 1.00 96.06 90 ILE A C 1
ATOM 734 O O . ILE A 1 90 ? 12.619 -12.104 -1.615 1.00 96.06 90 ILE A O 1
ATOM 738 N N . PRO A 1 91 ? 13.214 -13.869 -2.932 1.00 95.88 91 PRO A N 1
ATOM 739 C CA . PRO A 1 91 ? 14.486 -14.115 -2.263 1.00 95.88 91 PRO A CA 1
ATOM 740 C C . PRO A 1 91 ? 15.335 -12.848 -2.245 1.00 95.88 91 PRO A C 1
ATOM 742 O O . PRO A 1 91 ? 15.404 -12.127 -3.234 1.00 95.88 91 PRO A O 1
ATOM 745 N N . GLU A 1 92 ? 15.975 -12.555 -1.116 1.00 95.62 92 GLU A N 1
ATOM 746 C CA . GLU A 1 92 ? 16.680 -11.282 -0.922 1.00 95.62 92 GLU A CA 1
ATOM 747 C C . GLU A 1 92 ? 17.748 -11.029 -1.994 1.00 95.62 92 GLU A C 1
ATOM 749 O O . GLU A 1 92 ? 17.813 -9.934 -2.552 1.00 95.62 92 GLU A O 1
ATOM 754 N N . ILE A 1 93 ? 18.490 -12.081 -2.356 1.00 96.50 93 ILE A N 1
ATOM 755 C CA . ILE A 1 93 ? 19.512 -12.063 -3.408 1.00 96.50 93 ILE A CA 1
ATOM 756 C C . ILE A 1 93 ? 18.946 -11.701 -4.794 1.00 96.50 93 ILE A C 1
ATOM 758 O O . ILE A 1 93 ? 19.646 -11.096 -5.604 1.00 96.50 93 ILE A O 1
ATOM 762 N N . ASP A 1 94 ? 17.666 -11.988 -5.042 1.00 97.12 94 ASP A N 1
ATOM 763 C CA . ASP A 1 94 ? 17.012 -11.777 -6.335 1.00 97.12 94 ASP A CA 1
ATOM 764 C C . ASP A 1 94 ? 16.295 -10.426 -6.425 1.00 97.12 94 ASP A C 1
ATOM 766 O O . ASP A 1 94 ? 15.948 -9.988 -7.521 1.00 97.12 94 ASP A O 1
ATOM 770 N N . ARG A 1 95 ? 16.073 -9.723 -5.305 1.00 97.31 95 ARG A N 1
ATOM 771 C CA . ARG A 1 95 ? 15.270 -8.483 -5.273 1.00 97.31 95 ARG A CA 1
ATOM 772 C C . ARG A 1 95 ? 15.822 -7.393 -6.183 1.00 97.31 95 ARG A C 1
ATOM 774 O O . ARG A 1 95 ? 15.060 -6.761 -6.910 1.00 97.31 95 ARG A O 1
ATOM 781 N N . LEU A 1 96 ? 17.138 -7.176 -6.166 1.00 97.75 96 LEU A N 1
ATOM 782 C CA . LEU A 1 96 ? 17.774 -6.168 -7.017 1.00 97.75 96 LEU A CA 1
ATOM 783 C C . LEU A 1 96 ? 17.623 -6.519 -8.504 1.00 97.75 96 LEU A C 1
ATOM 785 O O . LEU A 1 96 ? 17.269 -5.664 -9.316 1.00 97.75 96 LEU A O 1
ATOM 789 N N . LEU A 1 97 ? 17.850 -7.788 -8.851 1.00 97.81 97 LEU A N 1
ATOM 790 C CA . LEU A 1 97 ? 17.686 -8.277 -10.217 1.00 97.81 97 LEU A CA 1
ATOM 791 C C . LEU A 1 97 ? 16.223 -8.169 -10.671 1.00 97.81 97 LEU A C 1
ATOM 793 O O . LEU A 1 97 ? 15.957 -7.733 -11.790 1.00 97.81 97 LEU A O 1
ATOM 797 N N . PHE A 1 98 ? 15.277 -8.492 -9.789 1.00 97.25 98 PHE A N 1
ATOM 798 C CA . PHE A 1 98 ? 13.845 -8.357 -10.034 1.00 97.25 98 PHE A CA 1
ATOM 799 C C . PHE A 1 98 ? 13.460 -6.909 -10.350 1.00 97.25 98 PHE A C 1
ATOM 801 O O . PHE A 1 98 ? 12.764 -6.666 -11.337 1.00 97.25 98 PHE A O 1
ATOM 808 N N . VAL A 1 99 ? 13.939 -5.943 -9.558 1.00 97.69 99 VAL A N 1
ATOM 809 C CA . VAL A 1 99 ? 13.722 -4.507 -9.807 1.00 97.69 99 VAL A CA 1
ATOM 810 C C . VAL A 1 99 ? 14.241 -4.112 -11.189 1.00 97.69 99 VAL A C 1
ATOM 812 O O . VAL A 1 99 ? 13.529 -3.447 -11.943 1.00 97.69 99 VAL A O 1
ATOM 815 N N . TYR A 1 100 ? 15.453 -4.549 -11.536 1.00 97.19 100 TYR A N 1
ATOM 816 C CA . TYR A 1 100 ? 16.089 -4.220 -12.809 1.00 97.19 100 TYR A CA 1
ATOM 817 C C . TYR A 1 100 ? 15.323 -4.789 -14.013 1.00 97.19 100 TYR A C 1
ATOM 819 O O . TYR A 1 100 ? 14.979 -4.045 -14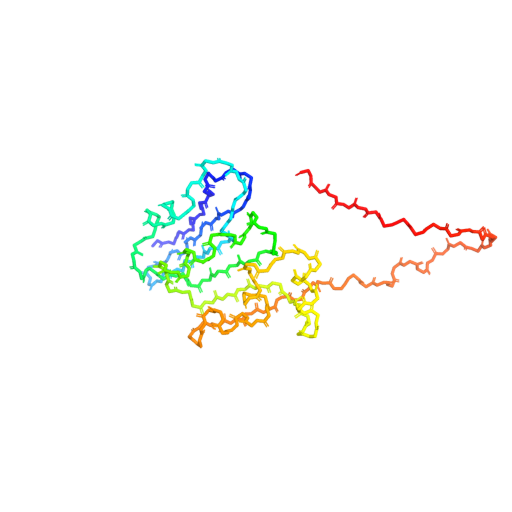.932 1.00 97.19 100 TYR A O 1
ATOM 827 N N . ILE A 1 101 ? 15.005 -6.090 -13.996 1.00 97.12 101 ILE A N 1
ATOM 828 C CA . ILE A 1 101 ? 14.310 -6.776 -15.099 1.00 97.12 101 ILE A CA 1
ATOM 829 C C . ILE A 1 101 ? 12.911 -6.190 -15.322 1.00 97.12 101 ILE A C 1
ATOM 831 O O . ILE A 1 101 ? 12.507 -5.979 -16.466 1.00 97.12 101 ILE A O 1
ATOM 835 N N . ASN A 1 102 ? 12.192 -5.878 -14.240 1.00 95.50 102 ASN A N 1
ATOM 836 C CA . ASN A 1 102 ? 10.834 -5.337 -14.312 1.00 95.50 102 ASN A CA 1
ATOM 837 C C . ASN A 1 102 ? 10.788 -3.807 -14.455 1.00 95.50 102 ASN A C 1
ATOM 839 O O . ASN A 1 102 ? 9.703 -3.236 -14.524 1.00 95.50 102 ASN A O 1
ATOM 843 N N . LYS A 1 103 ? 11.945 -3.130 -14.527 1.00 96.31 103 LYS A N 1
ATOM 844 C CA . LYS A 1 103 ? 12.059 -1.665 -14.643 1.00 96.31 103 LYS A CA 1
ATOM 845 C C . LYS A 1 103 ? 11.338 -0.910 -13.513 1.00 96.31 103 LYS A C 1
ATOM 847 O O . LYS A 1 103 ? 10.748 0.142 -13.739 1.00 96.31 103 LYS A O 1
ATOM 852 N N . LEU A 1 104 ? 11.420 -1.422 -12.285 1.00 95.75 104 LEU A N 1
ATOM 853 C CA . LEU A 1 104 ? 10.730 -0.889 -11.100 1.00 95.75 104 LEU A CA 1
ATOM 854 C C . LEU A 1 104 ? 11.627 0.024 -10.252 1.00 95.75 104 LEU A C 1
ATOM 856 O O . LEU A 1 104 ? 11.566 -0.005 -9.024 1.00 95.75 104 LEU A O 1
ATOM 860 N N . ASN A 1 105 ? 12.490 0.822 -10.888 1.00 95.75 105 ASN A N 1
ATOM 861 C CA . ASN A 1 105 ? 13.505 1.626 -10.191 1.00 95.75 105 ASN A CA 1
ATOM 862 C C . ASN A 1 105 ? 12.889 2.585 -9.154 1.00 95.75 105 ASN A C 1
ATOM 864 O O . ASN A 1 105 ? 13.408 2.698 -8.040 1.00 95.75 105 ASN A O 1
ATOM 868 N N . ASP A 1 106 ? 11.740 3.183 -9.481 1.00 95.25 106 ASP A N 1
ATOM 869 C CA . ASP A 1 106 ? 10.994 4.095 -8.601 1.00 95.25 106 ASP A CA 1
ATOM 870 C C . ASP A 1 106 ? 10.416 3.394 -7.357 1.00 95.25 106 ASP A C 1
ATOM 872 O O . ASP A 1 106 ? 10.148 4.029 -6.339 1.00 95.25 106 ASP A O 1
ATOM 876 N N . PHE A 1 107 ? 10.280 2.065 -7.408 1.00 96.50 107 PHE A N 1
ATOM 877 C CA . PHE A 1 107 ? 9.785 1.213 -6.323 1.00 96.50 107 PHE A CA 1
ATOM 878 C C . PHE A 1 107 ? 10.879 0.299 -5.755 1.00 96.50 107 PHE A C 1
ATOM 880 O O . PHE A 1 107 ? 10.591 -0.660 -5.039 1.00 96.50 107 PHE A O 1
ATOM 887 N N . SER A 1 108 ? 12.149 0.592 -6.047 1.00 96.81 108 SER A N 1
ATOM 888 C CA . SER A 1 108 ? 13.289 -0.231 -5.630 1.00 96.81 108 SER A CA 1
ATOM 889 C C . SER A 1 108 ? 13.319 -0.465 -4.120 1.00 96.81 108 SER A C 1
ATOM 891 O O . SER A 1 108 ? 13.454 -1.603 -3.686 1.00 96.81 108 SER A O 1
ATOM 893 N N . GLN A 1 109 ? 13.112 0.582 -3.318 1.00 97.12 109 GLN A N 1
ATOM 894 C CA . GLN A 1 109 ? 13.085 0.479 -1.856 1.00 97.12 109 GLN A CA 1
ATOM 895 C C . GLN A 1 109 ? 11.924 -0.382 -1.349 1.00 97.12 109 GLN A C 1
ATOM 897 O O . GLN A 1 109 ? 12.128 -1.210 -0.467 1.00 97.12 109 GLN A O 1
ATOM 902 N N . LEU A 1 110 ? 10.736 -0.258 -1.955 1.00 97.81 110 LEU A N 1
ATOM 903 C CA . LEU A 1 110 ? 9.572 -1.085 -1.619 1.00 97.81 110 LEU A CA 1
ATOM 904 C C . LEU A 1 110 ? 9.878 -2.582 -1.782 1.00 97.81 110 LEU A C 1
ATOM 906 O O . LEU A 1 110 ? 9.379 -3.393 -1.004 1.00 97.81 110 LEU A O 1
ATOM 910 N N . ILE A 1 111 ? 10.700 -2.949 -2.769 1.00 97.69 111 ILE A N 1
ATOM 911 C CA . ILE A 1 111 ? 11.015 -4.345 -3.097 1.00 97.69 111 ILE A CA 1
ATOM 912 C C . ILE A 1 111 ? 12.253 -4.838 -2.344 1.00 97.69 111 ILE A C 1
ATOM 914 O O . ILE A 1 111 ? 12.200 -5.894 -1.719 1.00 97.69 111 ILE A O 1
ATOM 918 N N . ILE A 1 112 ? 13.358 -4.089 -2.400 1.00 97.62 112 ILE A N 1
ATOM 919 C CA . ILE A 1 112 ? 14.665 -4.480 -1.854 1.00 97.62 112 ILE A CA 1
ATOM 920 C C . ILE A 1 112 ? 14.624 -4.506 -0.327 1.00 97.62 112 ILE A C 1
ATOM 922 O O . ILE A 1 112 ? 15.024 -5.508 0.267 1.00 97.62 112 ILE A O 1
ATOM 926 N N . ASN A 1 113 ? 14.092 -3.451 0.295 1.00 97.25 113 ASN A N 1
ATOM 927 C CA . ASN A 1 113 ? 14.017 -3.306 1.745 1.00 97.25 113 ASN A CA 1
ATOM 928 C C . ASN A 1 113 ? 12.635 -2.786 2.169 1.00 97.25 113 ASN A C 1
ATOM 930 O O . ASN A 1 113 ? 12.473 -1.645 2.601 1.00 97.25 113 ASN A O 1
ATOM 934 N N . THR A 1 114 ? 11.616 -3.635 2.014 1.00 97.50 114 THR A N 1
ATOM 935 C CA . THR A 1 114 ? 10.216 -3.313 2.347 1.00 97.50 114 THR A CA 1
ATOM 936 C C . THR A 1 114 ? 10.062 -2.846 3.797 1.00 97.50 114 THR A C 1
ATOM 938 O O . THR A 1 114 ? 9.287 -1.938 4.084 1.00 97.50 114 THR A O 1
ATOM 941 N N . GLU A 1 115 ? 10.817 -3.456 4.705 1.00 97.06 115 GLU A N 1
ATOM 942 C CA . GLU A 1 115 ? 10.825 -3.175 6.134 1.00 97.06 115 GLU A CA 1
ATOM 943 C C . GLU A 1 115 ? 11.310 -1.741 6.414 1.00 97.06 115 GLU A C 1
ATOM 945 O O . GLU A 1 115 ? 10.675 -1.005 7.169 1.00 97.06 115 GLU A O 1
ATOM 950 N N . GLU A 1 116 ? 12.384 -1.294 5.755 1.00 97.38 116 GLU A N 1
ATOM 951 C CA . GLU A 1 116 ? 12.827 0.105 5.809 1.00 97.38 116 GLU A CA 1
ATOM 952 C C . GLU A 1 116 ? 11.858 1.043 5.080 1.00 97.38 116 GLU A C 1
ATOM 954 O O . GLU A 1 116 ? 11.559 2.131 5.577 1.00 97.38 116 GLU A O 1
ATOM 959 N N . TYR A 1 117 ? 11.317 0.611 3.936 1.00 98.25 117 TYR A N 1
ATOM 960 C CA . TYR A 1 117 ? 10.389 1.411 3.145 1.00 98.25 117 TYR A CA 1
ATOM 961 C C . TYR A 1 117 ? 9.136 1.793 3.936 1.00 98.25 117 TYR A C 1
ATOM 963 O O . TYR A 1 117 ? 8.733 2.953 3.870 1.00 98.25 117 TYR A O 1
ATOM 971 N N . PHE A 1 118 ? 8.526 0.872 4.689 1.00 97.88 118 PHE A N 1
ATOM 972 C CA . PHE A 1 118 ? 7.353 1.173 5.523 1.00 97.88 118 PHE A CA 1
ATOM 973 C C . PHE A 1 118 ? 7.711 1.635 6.943 1.00 97.88 118 PHE A C 1
ATOM 975 O O . PHE A 1 118 ? 6.962 2.409 7.537 1.00 97.88 118 PHE A O 1
ATOM 982 N N . GLY A 1 119 ? 8.879 1.246 7.454 1.00 96.81 119 GLY A N 1
ATOM 983 C CA . GLY A 1 119 ? 9.373 1.614 8.776 1.00 96.81 119 GLY A CA 1
ATOM 984 C C . GLY A 1 119 ? 9.103 0.550 9.843 1.00 96.81 119 GLY A C 1
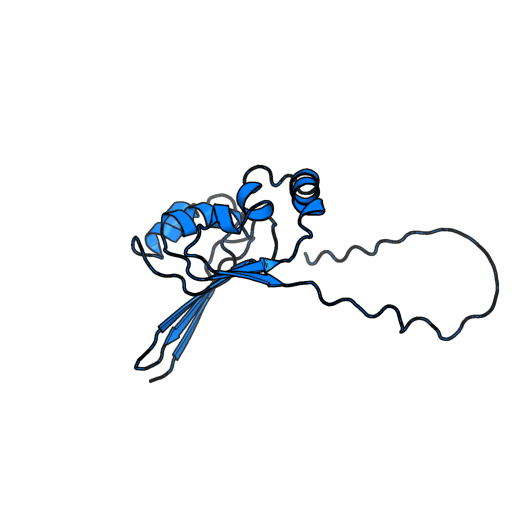ATOM 985 O O . GLY A 1 119 ? 8.246 -0.318 9.701 1.00 96.81 119 GLY A O 1
ATOM 986 N N . LYS A 1 120 ? 9.838 0.649 10.959 1.00 94.44 120 LYS A N 1
ATOM 987 C CA . LYS A 1 120 ? 9.925 -0.387 12.010 1.00 94.44 120 LYS A CA 1
ATOM 988 C C . LYS A 1 120 ? 8.608 -0.720 12.721 1.00 94.44 120 LYS A C 1
ATOM 990 O O . LYS A 1 120 ? 8.515 -1.774 13.338 1.00 94.44 120 LYS A O 1
ATOM 995 N N . GLU A 1 121 ? 7.625 0.177 12.678 1.00 95.56 121 GLU A N 1
ATOM 996 C CA . GLU A 1 121 ? 6.303 -0.037 13.286 1.00 95.56 121 GLU A CA 1
ATOM 997 C C . GLU A 1 121 ? 5.366 -0.872 12.397 1.00 95.56 121 GLU A C 1
ATOM 999 O O . GLU A 1 121 ? 4.315 -1.307 12.862 1.00 95.56 121 GLU A O 1
ATOM 1004 N N . THR A 1 122 ? 5.739 -1.102 11.132 1.00 98.50 122 THR A N 1
ATOM 1005 C CA . THR A 1 122 ? 4.955 -1.897 10.183 1.00 98.50 122 THR A CA 1
ATOM 1006 C C . THR A 1 122 ? 5.412 -3.353 10.199 1.00 98.50 122 THR A C 1
ATOM 1008 O O . THR A 1 122 ? 6.571 -3.657 9.923 1.00 98.50 122 THR A O 1
ATOM 1011 N N . GLU A 1 123 ? 4.494 -4.277 10.464 1.00 98.62 123 GLU A N 1
ATOM 1012 C CA . GLU A 1 123 ? 4.738 -5.713 10.318 1.00 98.62 123 GLU A CA 1
ATOM 1013 C C . GLU A 1 123 ? 4.715 -6.103 8.832 1.00 98.62 123 GLU A C 1
ATOM 1015 O O . GLU A 1 123 ? 3.737 -5.835 8.134 1.00 98.62 123 GLU A O 1
ATOM 1020 N N . VAL A 1 124 ? 5.762 -6.767 8.336 1.00 98.56 124 VAL A N 1
ATOM 1021 C CA . VAL A 1 124 ? 5.829 -7.247 6.945 1.00 98.56 124 VAL A CA 1
ATOM 1022 C C . VAL A 1 124 ? 5.696 -8.767 6.914 1.00 98.56 124 VAL A C 1
ATOM 1024 O O . VAL A 1 124 ? 6.503 -9.485 7.500 1.00 98.56 124 VAL A O 1
ATOM 1027 N N . ILE A 1 125 ? 4.695 -9.266 6.188 1.00 98.31 125 ILE A N 1
ATOM 1028 C CA . ILE A 1 125 ? 4.478 -10.692 5.930 1.00 98.31 125 ILE A CA 1
ATOM 1029 C C . ILE A 1 125 ? 4.711 -10.958 4.446 1.00 98.31 125 ILE A C 1
ATOM 1031 O O . ILE A 1 125 ? 4.085 -10.339 3.587 1.00 98.31 125 ILE A O 1
ATOM 1035 N N . ARG A 1 126 ? 5.594 -11.911 4.139 1.00 97.50 126 ARG A 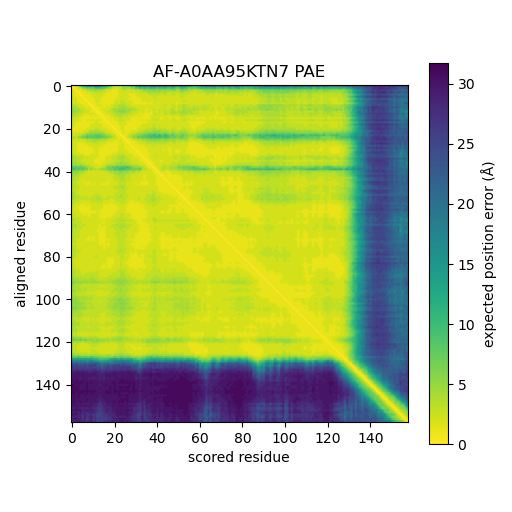N 1
ATOM 1036 C CA . ARG A 1 126 ? 5.922 -12.292 2.762 1.00 97.50 126 ARG A CA 1
ATOM 1037 C C . ARG A 1 126 ? 5.309 -13.641 2.413 1.00 97.50 126 ARG A C 1
ATOM 1039 O O . ARG A 1 126 ? 5.570 -14.624 3.102 1.00 97.50 126 ARG A O 1
ATOM 1046 N N . ILE A 1 127 ? 4.527 -13.689 1.339 1.00 95.88 127 ILE A N 1
ATOM 1047 C CA . ILE A 1 127 ? 3.826 -14.899 0.895 1.00 95.88 127 ILE A CA 1
ATOM 1048 C C . ILE A 1 127 ? 4.610 -15.559 -0.236 1.00 95.88 127 ILE A C 1
ATOM 1050 O O . ILE A 1 127 ? 4.857 -14.939 -1.269 1.00 95.88 127 ILE A O 1
ATOM 1054 N N . LYS A 1 128 ? 5.023 -16.813 -0.037 1.00 92.25 128 LYS A N 1
ATOM 1055 C CA . LYS A 1 128 ? 5.642 -17.617 -1.097 1.00 92.25 128 LYS A CA 1
ATOM 1056 C C . LYS A 1 128 ? 4.567 -18.093 -2.079 1.00 92.25 128 LYS A C 1
ATOM 1058 O O . LYS A 1 128 ? 3.480 -18.438 -1.617 1.00 92.25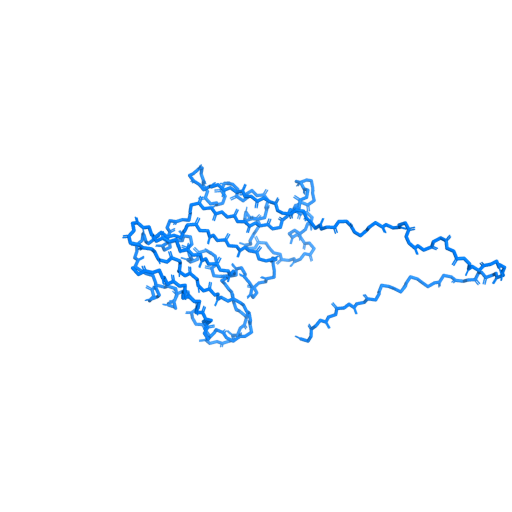 128 LYS A O 1
ATOM 1063 N N . PRO A 1 129 ? 4.854 -18.133 -3.390 1.00 80.94 129 PRO A N 1
ATOM 1064 C CA . PRO A 1 129 ? 3.988 -18.844 -4.318 1.00 80.94 129 PRO A CA 1
ATOM 1065 C C . PRO A 1 129 ? 3.921 -20.320 -3.911 1.00 80.94 129 PRO A C 1
ATOM 1067 O O . PRO A 1 129 ? 4.912 -20.885 -3.437 1.00 80.94 129 PRO A O 1
ATOM 1070 N N . GLU A 1 130 ? 2.746 -20.920 -4.065 1.00 78.94 130 GLU A N 1
ATOM 1071 C CA . GLU A 1 130 ? 2.570 -22.360 -3.909 1.00 78.94 130 GLU A CA 1
ATOM 1072 C C . GLU A 1 130 ? 3.422 -23.060 -4.977 1.00 78.94 130 GLU A C 1
ATOM 1074 O O . GLU A 1 130 ? 3.387 -22.688 -6.150 1.00 78.94 130 GLU A O 1
ATOM 1079 N N . GLN A 1 131 ? 4.273 -23.997 -4.557 1.00 64.25 131 GLN A N 1
ATOM 1080 C CA . GLN A 1 131 ? 5.042 -24.813 -5.491 1.00 64.25 131 GLN A CA 1
ATOM 1081 C C . GLN A 1 131 ? 4.066 -25.822 -6.098 1.00 64.25 131 GLN A C 1
ATOM 1083 O O . GLN A 1 131 ? 3.481 -26.611 -5.362 1.00 64.25 131 GLN A O 1
ATOM 1088 N N . GLU A 1 132 ? 3.861 -25.793 -7.415 1.00 54.50 132 GLU A N 1
ATOM 1089 C CA . GLU A 1 132 ? 3.231 -26.924 -8.096 1.00 54.50 132 GLU A CA 1
ATOM 1090 C C . GLU A 1 132 ? 4.174 -28.126 -7.952 1.00 54.50 132 GLU A C 1
ATOM 1092 O O . GLU A 1 132 ? 5.303 -28.096 -8.442 1.00 54.50 132 GLU A O 1
ATOM 1097 N N . ASP A 1 133 ? 3.740 -29.168 -7.242 1.00 44.25 133 ASP A N 1
ATOM 1098 C CA . ASP A 1 133 ? 4.482 -30.423 -7.154 1.00 44.25 133 ASP A CA 1
ATOM 1099 C C . ASP A 1 133 ? 4.662 -31.005 -8.571 1.00 44.25 133 ASP A C 1
ATOM 1101 O O . ASP A 1 133 ? 3.712 -31.492 -9.188 1.00 44.25 133 ASP A O 1
ATOM 1105 N N . GLU A 1 134 ? 5.896 -31.015 -9.087 1.00 49.75 134 GLU A N 1
ATOM 1106 C CA . GLU A 1 134 ? 6.275 -31.569 -10.405 1.00 49.75 134 GLU A CA 1
ATOM 1107 C C . GLU A 1 134 ? 6.050 -33.102 -10.542 1.00 49.75 134 GLU A C 1
ATOM 1109 O O . GLU A 1 134 ? 6.473 -33.727 -11.515 1.00 49.75 134 GLU A O 1
ATOM 1114 N N . LEU A 1 135 ? 5.373 -33.751 -9.589 1.00 41.72 135 LEU A N 1
ATOM 1115 C CA . LEU A 1 135 ? 5.261 -35.210 -9.476 1.00 41.72 135 LEU A CA 1
ATOM 1116 C C . LEU A 1 135 ? 4.116 -35.861 -10.278 1.00 41.72 135 LEU A C 1
ATOM 1118 O O . LEU A 1 135 ? 4.037 -37.087 -10.299 1.00 41.72 135 LEU A O 1
ATOM 1122 N N . ASN A 1 136 ? 3.282 -35.103 -10.999 1.00 39.03 136 ASN A N 1
ATOM 1123 C CA . ASN A 1 136 ? 2.139 -35.662 -11.748 1.00 39.03 136 ASN A CA 1
ATOM 1124 C C . ASN A 1 136 ? 2.368 -35.917 -13.253 1.00 39.03 136 ASN A C 1
ATOM 1126 O O . ASN A 1 136 ? 1.425 -36.286 -13.948 1.00 39.03 136 ASN A O 1
ATOM 1130 N N . ASN A 1 137 ? 3.598 -35.798 -13.770 1.00 40.28 137 ASN A N 1
ATOM 1131 C CA . ASN A 1 137 ? 3.901 -36.080 -15.187 1.00 40.28 137 ASN A CA 1
ATOM 1132 C C . ASN A 1 137 ? 4.586 -37.435 -15.447 1.00 40.28 137 ASN A C 1
ATOM 1134 O O . ASN A 1 137 ? 5.128 -37.661 -16.527 1.00 40.28 137 ASN A O 1
ATOM 1138 N N . SER A 1 138 ? 4.569 -38.363 -14.489 1.00 43.31 138 SER A N 1
ATOM 1139 C CA . SER A 1 138 ? 5.303 -39.630 -14.593 1.00 43.31 138 SER A CA 1
ATOM 1140 C C . SER A 1 138 ? 4.442 -40.856 -14.913 1.00 43.31 138 SER A C 1
ATOM 1142 O O . SER A 1 138 ? 4.724 -41.918 -14.381 1.00 43.31 138 SER A O 1
ATOM 1144 N N . PHE A 1 139 ? 3.458 -40.788 -15.823 1.00 34.38 139 PHE A N 1
ATOM 1145 C CA . PHE A 1 139 ? 2.915 -42.015 -16.438 1.00 34.38 139 PHE A CA 1
ATOM 1146 C C . PHE A 1 139 ? 2.571 -41.868 -17.935 1.00 34.38 139 PHE A C 1
ATOM 1148 O O . PHE A 1 139 ? 1.646 -41.162 -18.318 1.00 34.38 139 PHE A O 1
ATOM 1155 N N . GLN A 1 140 ? 3.314 -42.657 -18.727 1.00 34.44 140 GLN A N 1
ATOM 1156 C CA . GLN A 1 140 ? 3.128 -43.097 -20.121 1.00 34.44 140 GLN A CA 1
ATOM 1157 C C . GLN A 1 140 ? 3.403 -42.115 -21.276 1.00 34.44 140 GLN A C 1
ATOM 1159 O O . GLN A 1 140 ? 2.510 -41.477 -21.820 1.00 34.44 140 GLN A O 1
ATOM 1164 N N . SER A 1 141 ? 4.620 -42.191 -21.824 1.00 30.89 141 SER A N 1
ATOM 1165 C CA . SER A 1 141 ? 4.783 -42.755 -23.176 1.00 30.89 141 SER A CA 1
ATOM 1166 C C . SER A 1 141 ? 6.229 -43.199 -23.412 1.00 30.89 141 SER A C 1
ATOM 1168 O O . SER A 1 141 ? 7.167 -42.406 -23.379 1.00 30.89 141 SER A O 1
ATOM 1170 N N . ASP A 1 142 ? 6.398 -44.500 -23.635 1.00 33.50 142 ASP A N 1
ATOM 1171 C CA . ASP A 1 142 ? 7.622 -45.052 -24.193 1.00 33.50 142 ASP A CA 1
ATOM 1172 C C . ASP A 1 142 ? 7.731 -44.685 -25.680 1.00 33.50 142 ASP A C 1
ATOM 1174 O O . ASP A 1 142 ? 6.811 -44.907 -26.468 1.00 33.50 142 ASP A O 1
ATOM 1178 N N . SER A 1 143 ? 8.941 -44.257 -26.044 1.00 33.88 143 SER A N 1
ATOM 1179 C CA . SER A 1 143 ? 9.598 -44.368 -27.353 1.00 33.88 143 SER A CA 1
ATOM 1180 C C . SER A 1 143 ? 9.402 -43.273 -28.435 1.00 33.88 143 SER A C 1
ATOM 1182 O O . SER A 1 143 ? 8.347 -43.096 -29.032 1.00 33.88 143 SER A O 1
ATOM 1184 N N . VAL A 1 144 ? 10.569 -42.693 -28.776 1.00 29.92 144 VAL A N 1
ATOM 1185 C CA . VAL A 1 144 ? 11.060 -42.169 -30.076 1.00 29.92 144 VAL A CA 1
ATOM 1186 C C . VAL A 1 144 ? 11.137 -40.635 -30.291 1.00 29.92 144 VAL A C 1
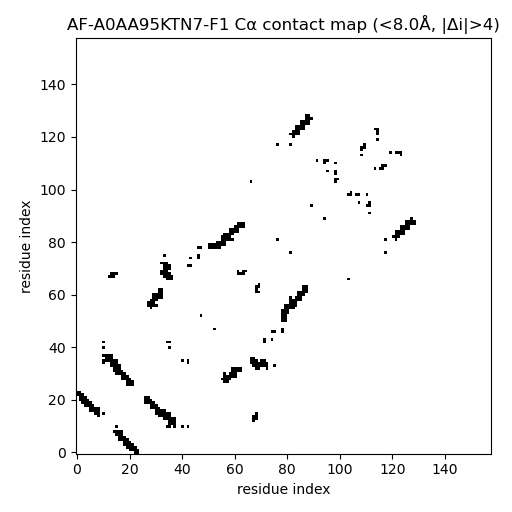ATOM 1188 O O . VAL A 1 144 ? 10.169 -39.966 -30.618 1.00 29.92 144 VAL A O 1
ATOM 1191 N N . ASN A 1 145 ? 12.395 -40.163 -30.226 1.00 30.64 145 ASN A N 1
ATOM 1192 C CA . ASN A 1 145 ? 13.086 -39.040 -30.895 1.00 30.64 145 ASN A CA 1
ATOM 1193 C C . ASN A 1 145 ? 12.648 -37.565 -30.753 1.00 30.64 145 ASN A C 1
ATOM 1195 O O . ASN A 1 145 ? 11.739 -37.077 -31.408 1.00 30.64 145 ASN A O 1
ATOM 1199 N N . HIS A 1 146 ? 13.508 -36.840 -30.022 1.00 34.00 146 HIS A N 1
ATOM 1200 C CA . HIS A 1 146 ? 14.316 -35.689 -30.468 1.00 34.00 146 HIS A CA 1
ATOM 1201 C C . HIS A 1 146 ? 13.636 -34.612 -31.338 1.00 34.00 146 HIS A C 1
ATOM 1203 O O . HIS A 1 146 ? 13.655 -34.700 -32.556 1.00 34.00 146 HIS A O 1
ATOM 1209 N N . GLU A 1 147 ? 13.189 -33.521 -30.704 1.00 30.72 147 GLU A N 1
ATOM 1210 C CA . GLU A 1 147 ? 13.625 -32.152 -31.034 1.00 30.72 147 GLU A CA 1
ATOM 1211 C C . GLU A 1 147 ? 13.117 -31.138 -29.994 1.00 30.72 147 GLU A C 1
ATOM 1213 O O . GLU A 1 147 ? 11.997 -31.207 -29.492 1.00 30.72 147 GLU A O 1
ATOM 1218 N N . LYS A 1 148 ? 13.988 -30.189 -29.638 1.00 37.47 148 LYS A N 1
ATOM 1219 C CA . LYS A 1 148 ? 13.731 -29.124 -28.663 1.00 37.47 148 LYS A CA 1
ATOM 1220 C C . LYS A 1 148 ? 12.587 -28.212 -29.124 1.00 37.47 148 LYS A C 1
ATOM 1222 O O . LYS A 1 148 ? 12.703 -27.570 -30.163 1.00 37.47 148 LYS A O 1
ATOM 1227 N N . LYS A 1 149 ? 11.594 -27.992 -28.258 1.00 28.30 149 LYS A N 1
ATOM 1228 C CA . LYS A 1 149 ? 10.829 -26.735 -28.193 1.00 28.30 149 LYS A CA 1
ATOM 1229 C C . LYS A 1 149 ? 10.566 -26.373 -26.734 1.00 28.30 149 LYS A C 1
ATOM 1231 O O . LYS A 1 149 ? 9.693 -26.939 -26.090 1.00 28.30 149 LYS A O 1
ATOM 1236 N N . TYR A 1 150 ? 11.318 -25.398 -26.226 1.00 31.89 150 TYR A N 1
ATOM 1237 C CA . TYR A 1 150 ? 10.916 -24.649 -25.039 1.00 31.89 150 TYR A CA 1
ATOM 1238 C C . TYR A 1 150 ? 9.705 -23.802 -25.423 1.00 31.89 150 TYR A C 1
ATOM 1240 O O . TYR A 1 150 ? 9.844 -22.747 -26.042 1.00 31.89 150 TYR A O 1
ATOM 1248 N N . GLN A 1 151 ? 8.513 -24.291 -25.104 1.00 26.86 151 GLN A N 1
ATOM 1249 C CA . GLN A 1 151 ? 7.279 -23.538 -25.245 1.00 26.86 151 GLN A CA 1
ATOM 1250 C C . GLN A 1 151 ? 6.885 -23.047 -23.855 1.00 26.86 151 GLN A C 1
ATOM 1252 O O . GLN A 1 151 ? 6.137 -23.698 -23.138 1.00 26.86 151 GLN A O 1
ATOM 1257 N N . TYR A 1 152 ? 7.424 -21.889 -23.464 1.00 32.44 152 TYR A N 1
ATOM 1258 C CA . TYR A 1 152 ? 6.845 -21.108 -22.375 1.00 32.44 152 TYR A CA 1
ATOM 1259 C C . TYR A 1 152 ? 5.441 -20.686 -22.821 1.00 32.44 152 TYR A C 1
ATOM 1261 O O . TYR A 1 152 ? 5.280 -19.747 -23.607 1.00 32.44 152 TYR A O 1
ATOM 1269 N N . SER A 1 153 ? 4.417 -21.413 -22.377 1.00 35.50 153 SER A N 1
ATOM 1270 C CA . SER A 1 153 ? 3.028 -21.004 -22.544 1.00 35.50 153 SER A CA 1
ATOM 1271 C C . SER A 1 153 ? 2.777 -19.785 -21.662 1.00 35.50 153 SER A C 1
ATOM 1273 O O . SER A 1 153 ? 2.573 -19.890 -20.455 1.00 35.50 153 SER A O 1
ATOM 1275 N N . LYS A 1 154 ? 2.829 -18.615 -22.299 1.00 37.91 154 LYS A N 1
ATOM 1276 C CA . LYS A 1 154 ? 2.282 -17.355 -21.804 1.00 37.91 154 LYS A CA 1
ATOM 1277 C C . LYS A 1 154 ? 0.815 -17.556 -21.416 1.00 37.91 154 LYS A C 1
ATOM 1279 O O . LYS A 1 154 ? -0.005 -17.813 -22.292 1.00 37.91 154 LYS A O 1
ATOM 1284 N N . TRP A 1 155 ? 0.490 -17.344 -20.149 1.00 27.11 155 TRP A N 1
ATOM 1285 C CA . TRP A 1 155 ? -0.865 -17.002 -19.729 1.00 27.11 155 TRP A CA 1
ATOM 1286 C C . TRP A 1 155 ? -0.888 -15.504 -19.429 1.00 27.11 155 TRP A C 1
ATOM 1288 O O . TRP A 1 155 ? -0.503 -15.069 -18.351 1.00 27.11 155 TRP A O 1
ATOM 1298 N N . TYR A 1 156 ? -1.279 -14.714 -20.429 1.00 31.28 156 TYR A N 1
ATOM 1299 C CA . TYR A 1 156 ? -1.777 -13.358 -20.211 1.00 31.28 156 TYR A CA 1
ATOM 1300 C C . TYR A 1 156 ? -3.299 -13.461 -20.079 1.00 31.28 156 TYR A C 1
ATOM 1302 O O . TYR A 1 156 ? -3.946 -13.814 -21.069 1.00 31.28 156 TYR A O 1
ATOM 1310 N N . PRO A 1 157 ? -3.902 -13.176 -18.916 1.00 45.06 157 PRO A N 1
ATOM 1311 C CA . PRO A 1 157 ? -5.256 -12.660 -18.914 1.00 45.06 157 PRO A CA 1
ATOM 1312 C C . PRO A 1 157 ? -5.201 -11.208 -19.421 1.00 45.06 157 PRO A C 1
ATOM 1314 O O . PRO A 1 157 ? -4.283 -10.463 -19.080 1.00 45.06 157 PRO A O 1
ATOM 1317 N N . TYR A 1 158 ? -6.129 -10.909 -20.325 1.00 39.44 158 TYR A N 1
ATOM 1318 C CA . TYR A 1 158 ? -6.292 -9.693 -21.128 1.00 39.44 158 TYR A CA 1
ATOM 1319 C C . TYR A 1 158 ? -6.056 -8.361 -20.411 1.00 39.44 158 TYR A C 1
ATOM 1321 O O . TYR A 1 158 ? -6.507 -8.227 -19.253 1.00 39.44 158 TYR A O 1
#

Organism: NCBI:txid357276

Nearest PDB structures (foldseek):
  8t1r-assembly1_A  TM=5.700E-01  e=1.022E-03  Homo sapiens
  5w40-assembly1_A  TM=2.904E-01  e=6.127E-03  Ralstonia solanacearum
  5w3x-assembly1_A  TM=2.846E-01  e=1.705E-02  Ralstonia solanacearum
  5w40-assembly2_B  TM=2.850E-01  e=1.599E-02  Ralstonia solanacearum
  5w3y-assembly1_A  TM=2.712E-01  e=1.407E-02  Ralstonia solanacearum

Radius of gyration: 20.01 Å; Cα contacts (8 Å, |Δi|>4): 248; chains: 1; bounding box: 44×59×51 Å

Mean predicted aligned error: 9.38 Å

pLDDT: mean 86.0, std 23.08, range [26.86, 98.81]

Foldseek 3Di:
DWDKDKDWDPQPAAGWIWIWTDDPVDIAIEIEFQFAPDPPDPSLVVLPVVDAAAAEHAEYEQPADDRSGHVCVVSCLRRYQYQEYEEADDPLVCQQVVCVVNVVPVCSCCRNPVCVVNDVNYHYHHDYPDDDDPPPPPDDDDDDDDDDDPDPPDDDDD

InterPro domains:
  IPR001279 Metallo-beta-lactamase [PF00753] (27-90)
  IPR036866 Ribonuclease Z/Hydroxyacylglutathione hydrolase-like [G3DSA:3.60.15.10] (7-155)
  IPR036866 Ribonuclease Z/Hydroxyacylglutathione hydrolase-like [SSF56281] (9-90)